Protein AF-F8V2U1-F1 (afdb_monomer_lite)

Foldseek 3Di:
DLVVQLVVCVVVVHHSVVSSVVVVVVCVVVCVVPDDPVCVVVVVVVVVVVVVVVVVVVVVVVVVVVVPDPDPDDVVVVVVVVVVVVVVVVVVVVVVVVVVD

Secondary structure (DSSP, 8-state):
-HHHHHHHHHHTTS-HHHHHHHHHHHHHHHHHHHS-HHHHHHHHHHHHHHHHHHHHHHHHHHHHHHHHS-----HHHHHHHHHHHHHHHHHHHHHHHHHH-

Sequence (101 aa):
MAYLAYLNAEIFHLSGILSITFCGITMKNYVEQNISAKSHTTIKYAMKMLASSSETIIFMFLGVSTIQSNHSWNTWFVILTILFCSIYRILGVLIFSAMCN

pLDDT: mean 87.75, std 7.85, range [63.66, 97.19]

Structure (mmCIF, N/CA/C/O backbone):
data_AF-F8V2U1-F1
#
_entry.id   AF-F8V2U1-F1
#
loop_
_atom_site.group_PDB
_atom_site.id
_atom_site.type_symbol
_atom_site.label_atom_id
_atom_site.label_alt_id
_atom_site.label_comp_id
_atom_site.label_asym_id
_atom_site.label_entity_id
_atom_site.label_seq_id
_atom_site.pdbx_PDB_ins_code
_atom_site.Cartn_x
_atom_site.Cartn_y
_atom_site.Cartn_z
_atom_site.occupancy
_atom_site.B_iso_or_equiv
_atom_site.auth_seq_id
_atom_site.auth_comp_id
_atom_site.auth_asym_id
_atom_site.auth_atom_id
_atom_site.pdbx_PDB_model_num
ATOM 1 N N . MET A 1 1 ? -0.967 -6.358 19.616 1.00 77.38 1 MET A N 1
ATOM 2 C CA . MET A 1 1 ? -1.563 -7.456 18.814 1.00 77.38 1 MET A CA 1
ATOM 3 C C . MET A 1 1 ? -1.132 -7.436 17.356 1.00 77.38 1 MET A C 1
ATOM 5 O O . MET A 1 1 ? -0.616 -8.446 16.908 1.00 77.38 1 MET A O 1
ATOM 9 N N . ALA A 1 2 ? -1.234 -6.309 16.647 1.00 84.88 2 ALA A N 1
ATOM 10 C CA . ALA A 1 2 ? -0.827 -6.202 15.239 1.00 84.88 2 ALA A CA 1
ATOM 11 C C . ALA A 1 2 ? 0.618 -6.693 14.950 1.00 84.88 2 ALA A C 1
ATOM 13 O O . ALA A 1 2 ? 0.825 -7.514 14.064 1.00 84.88 2 ALA A O 1
ATOM 14 N N . TYR A 1 3 ? 1.607 -6.275 15.751 1.00 89.25 3 TYR A N 1
ATOM 15 C CA . TYR A 1 3 ? 3.005 -6.712 15.585 1.00 89.25 3 TYR A CA 1
ATOM 16 C C . TYR A 1 3 ? 3.233 -8.202 15.903 1.00 89.25 3 TYR A C 1
ATOM 18 O O . TYR A 1 3 ? 4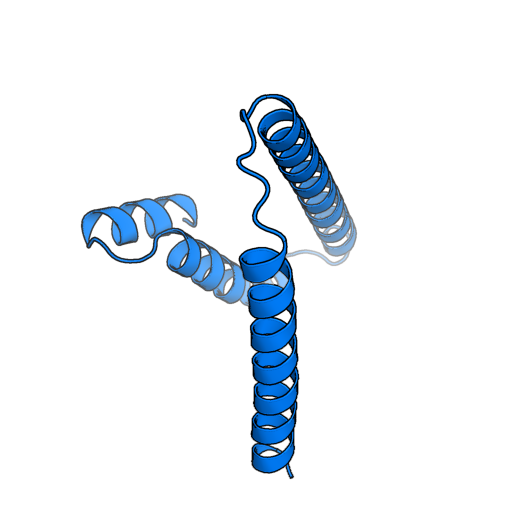.043 -8.858 15.261 1.00 89.25 3 TYR A O 1
ATOM 26 N N . LEU A 1 4 ? 2.472 -8.774 16.844 1.00 90.00 4 LEU A N 1
ATOM 27 C CA . LEU A 1 4 ? 2.529 -10.213 17.126 1.00 90.00 4 LEU A CA 1
ATOM 28 C C . LEU A 1 4 ? 1.978 -11.030 15.949 1.00 90.00 4 LEU A C 1
ATOM 30 O O . LEU A 1 4 ? 2.542 -12.064 15.613 1.00 90.00 4 LEU A O 1
ATOM 34 N N . ALA A 1 5 ? 0.917 -10.547 15.292 1.00 90.12 5 ALA A N 1
ATOM 35 C CA . ALA A 1 5 ? 0.379 -11.173 14.084 1.00 90.12 5 ALA A CA 1
ATOM 36 C C . ALA A 1 5 ? 1.375 -11.123 12.910 1.00 90.12 5 ALA A C 1
ATOM 38 O O . ALA A 1 5 ? 1.454 -12.078 12.138 1.00 90.12 5 ALA A O 1
ATOM 39 N N . TYR A 1 6 ? 2.158 -10.043 12.807 1.00 92.06 6 TYR A N 1
ATOM 40 C CA . TYR A 1 6 ? 3.264 -9.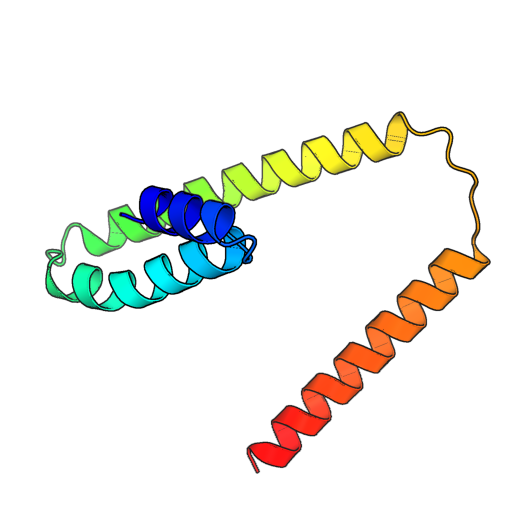931 11.854 1.00 92.06 6 TYR A CA 1
ATOM 41 C C . TYR A 1 6 ? 4.355 -10.970 12.135 1.00 92.06 6 TYR A C 1
ATOM 43 O O . TYR A 1 6 ? 4.690 -11.757 11.256 1.00 92.06 6 TYR A O 1
ATOM 51 N N . LEU A 1 7 ? 4.863 -11.016 13.373 1.00 93.19 7 LEU A N 1
ATOM 52 C CA . LEU A 1 7 ? 5.927 -11.947 13.757 1.00 93.19 7 LEU A CA 1
ATOM 53 C C . LEU A 1 7 ? 5.502 -13.406 13.585 1.00 93.19 7 LEU A C 1
ATOM 55 O O . LEU A 1 7 ? 6.277 -14.213 13.091 1.00 93.19 7 LEU A O 1
ATOM 59 N N . ASN A 1 8 ? 4.265 -13.742 13.952 1.00 91.38 8 ASN A N 1
ATOM 60 C CA . ASN A 1 8 ? 3.755 -15.096 13.781 1.00 91.38 8 ASN A CA 1
ATOM 61 C C . ASN A 1 8 ? 3.670 -15.483 12.295 1.00 91.38 8 ASN A C 1
ATOM 63 O O . ASN A 1 8 ? 4.055 -16.583 11.923 1.00 91.38 8 ASN A O 1
ATOM 67 N N . ALA A 1 9 ? 3.220 -14.569 11.430 1.00 91.94 9 ALA A N 1
ATOM 68 C CA . ALA A 1 9 ? 3.186 -14.812 9.989 1.00 91.94 9 ALA A CA 1
ATOM 69 C C . ALA A 1 9 ? 4.593 -14.997 9.393 1.00 91.94 9 ALA A C 1
ATOM 71 O O . ALA A 1 9 ? 4.785 -15.909 8.593 1.00 91.94 9 ALA A O 1
ATOM 72 N N . GLU A 1 10 ? 5.574 -14.207 9.835 1.00 91.56 10 GLU A N 1
ATOM 73 C CA . GLU A 1 10 ? 6.983 -14.368 9.448 1.00 91.56 10 GLU A CA 1
ATOM 74 C C . GLU A 1 10 ? 7.558 -15.724 9.887 1.00 91.56 10 GLU A C 1
ATOM 76 O O . GLU A 1 10 ? 8.227 -16.387 9.099 1.00 91.56 10 GLU A O 1
ATOM 81 N N . ILE A 1 11 ? 7.238 -16.194 11.101 1.00 93.88 11 ILE A N 1
ATOM 82 C CA . ILE A 1 11 ? 7.666 -17.518 11.598 1.00 93.88 11 ILE A CA 1
ATOM 83 C C . ILE A 1 11 ? 7.137 -18.653 10.705 1.00 93.88 11 ILE A C 1
ATOM 85 O O . ILE A 1 11 ? 7.813 -19.662 10.518 1.00 93.88 11 ILE A O 1
ATOM 89 N N . PHE A 1 12 ? 5.950 -18.484 10.121 1.00 89.75 12 PHE A N 1
ATOM 90 C CA . PHE A 1 12 ? 5.353 -19.444 9.190 1.00 89.75 12 PHE A CA 1
ATOM 91 C C . PHE A 1 12 ? 5.717 -19.197 7.715 1.00 89.75 12 PHE A C 1
ATOM 93 O O . PHE A 1 12 ? 5.124 -19.828 6.842 1.00 89.75 12 PHE A O 1
ATOM 100 N N . HIS A 1 13 ? 6.667 -18.300 7.411 1.00 89.88 13 HIS A N 1
ATOM 101 C CA . HIS A 1 13 ? 7.032 -17.893 6.042 1.00 89.88 13 HIS A CA 1
ATOM 102 C C . HIS A 1 13 ? 5.846 -17.380 5.194 1.00 89.88 13 HIS A C 1
ATOM 104 O O . HIS A 1 13 ? 5.861 -17.444 3.963 1.00 89.88 13 HIS A O 1
ATOM 110 N N . LEU A 1 14 ? 4.802 -16.863 5.844 1.00 88.88 14 LEU A N 1
ATOM 111 C CA . LEU A 1 14 ? 3.647 -16.224 5.213 1.00 88.88 14 LEU A CA 1
ATOM 112 C C . LEU A 1 14 ? 3.864 -14.706 5.139 1.00 88.88 14 LEU A C 1
ATOM 114 O O . LEU A 1 14 ? 4.745 -14.151 5.790 1.00 88.88 14 LEU A O 1
ATOM 118 N N . SER A 1 15 ? 3.038 -13.992 4.369 1.00 92.44 15 SER A N 1
ATOM 119 C CA . SER A 1 15 ? 3.188 -12.536 4.259 1.00 92.44 15 SER A CA 1
ATOM 120 C C . SER A 1 15 ? 2.810 -11.813 5.560 1.00 92.44 15 SER A C 1
ATOM 122 O O . SER A 1 15 ? 1.627 -11.651 5.885 1.00 92.44 15 SER A O 1
ATOM 124 N N . GLY A 1 16 ? 3.821 -11.308 6.274 1.00 91.94 16 GLY A N 1
ATOM 125 C CA . GLY A 1 16 ? 3.644 -10.502 7.483 1.00 91.94 16 GLY A CA 1
ATOM 126 C C . GLY A 1 16 ? 2.828 -9.229 7.250 1.00 91.94 16 GLY A C 1
ATOM 127 O O . GLY A 1 16 ? 1.990 -8.874 8.084 1.00 91.94 16 GLY A O 1
ATOM 128 N N . ILE A 1 17 ? 3.002 -8.576 6.091 1.00 92.56 17 ILE A N 1
ATOM 129 C CA . ILE A 1 17 ? 2.284 -7.337 5.748 1.00 92.56 17 ILE A CA 1
ATOM 130 C C . ILE A 1 17 ? 0.773 -7.582 5.616 1.00 92.56 17 ILE A C 1
ATOM 132 O O . ILE A 1 17 ? -0.031 -6.825 6.154 1.00 92.56 17 ILE A O 1
ATOM 136 N N . LEU A 1 18 ? 0.372 -8.679 4.967 1.00 92.50 18 LEU A N 1
ATOM 137 C CA . LEU A 1 18 ? -1.039 -9.029 4.806 1.00 92.50 18 LEU A CA 1
ATOM 138 C C . LEU A 1 18 ? -1.674 -9.405 6.152 1.00 92.50 18 LEU A C 1
ATOM 140 O O . LEU A 1 18 ? -2.790 -8.973 6.444 1.00 92.50 18 LEU A O 1
ATOM 144 N N . SER A 1 19 ? -0.944 -10.135 7.002 1.00 92.81 19 SER A N 1
ATOM 145 C CA . SER A 1 19 ? -1.391 -10.504 8.353 1.00 92.81 19 SER A CA 1
ATOM 146 C C . SER A 1 19 ? -1.675 -9.275 9.225 1.00 92.81 19 SER A C 1
ATOM 148 O O . SER A 1 19 ? -2.756 -9.152 9.812 1.00 92.81 19 SER A O 1
ATOM 150 N N . ILE A 1 20 ? -0.746 -8.310 9.268 1.00 93.56 20 ILE A N 1
ATOM 151 C CA . ILE A 1 20 ? -0.927 -7.095 10.073 1.00 93.56 20 ILE A CA 1
ATOM 152 C C . ILE A 1 20 ? -2.061 -6.209 9.536 1.00 93.56 20 ILE A C 1
ATOM 154 O O . ILE A 1 20 ? -2.821 -5.650 10.332 1.00 93.56 20 ILE A O 1
ATOM 158 N N . THR A 1 21 ? -2.246 -6.128 8.211 1.00 92.62 21 THR A N 1
ATOM 159 C CA . THR A 1 21 ? -3.372 -5.399 7.603 1.00 92.62 21 THR A CA 1
ATOM 160 C C . THR A 1 21 ? -4.711 -6.047 7.944 1.00 92.62 21 THR A C 1
ATOM 162 O O . THR A 1 21 ? -5.628 -5.351 8.382 1.00 92.62 21 THR A O 1
ATOM 165 N N . PHE A 1 22 ? -4.833 -7.370 7.816 1.00 91.06 22 PHE A N 1
ATOM 166 C CA . PHE A 1 22 ? -6.076 -8.081 8.127 1.00 91.06 22 PHE A CA 1
ATOM 167 C C . PHE A 1 22 ? -6.441 -7.980 9.614 1.00 91.06 22 PHE A C 1
ATOM 169 O O . PHE A 1 22 ? -7.598 -7.733 9.970 1.00 91.06 22 PHE A O 1
ATOM 176 N N . CYS A 1 23 ? -5.435 -8.075 10.489 1.00 91.12 23 CYS A N 1
ATOM 177 C CA . CYS A 1 23 ? -5.593 -7.821 11.918 1.00 91.12 23 CYS A CA 1
ATOM 178 C C . CYS A 1 23 ? -6.129 -6.399 12.168 1.00 91.12 23 CYS A C 1
ATOM 180 O O . CYS A 1 23 ? -7.092 -6.227 12.915 1.00 91.12 23 CYS A O 1
ATOM 182 N N . GLY A 1 24 ? -5.573 -5.388 11.491 1.00 90.00 24 GLY A N 1
ATOM 183 C CA . GLY A 1 24 ? -6.040 -3.999 11.558 1.00 90.00 24 GLY A CA 1
ATOM 184 C C . GLY A 1 24 ? -7.492 -3.809 11.106 1.00 90.00 24 GLY A C 1
ATOM 185 O O . GLY A 1 24 ? -8.263 -3.145 11.799 1.00 90.00 24 GLY A O 1
ATOM 186 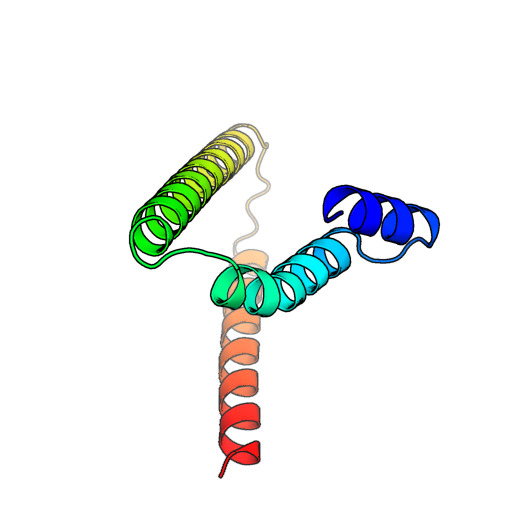N N . ILE A 1 25 ? -7.890 -4.430 9.990 1.00 90.62 25 ILE A N 1
ATOM 187 C CA . ILE A 1 25 ? -9.274 -4.388 9.478 1.00 90.62 25 ILE A CA 1
ATOM 188 C C . ILE A 1 25 ? -10.238 -5.007 10.492 1.00 90.62 25 ILE A C 1
ATOM 190 O O . ILE A 1 25 ? -11.277 -4.424 10.792 1.00 90.62 25 ILE A O 1
ATOM 194 N N . THR A 1 26 ? -9.877 -6.156 11.063 1.00 89.62 26 THR A N 1
ATOM 195 C CA . THR A 1 26 ? -10.713 -6.847 12.055 1.00 89.62 26 THR A CA 1
ATOM 196 C C . THR A 1 26 ? -10.869 -6.007 13.322 1.00 89.62 26 THR A C 1
ATOM 198 O O . THR A 1 26 ? -11.979 -5.845 13.827 1.00 89.62 26 THR A O 1
ATOM 201 N N . MET A 1 27 ? -9.776 -5.398 13.801 1.00 86.44 27 MET A N 1
ATOM 202 C CA . MET A 1 27 ? -9.781 -4.533 14.985 1.00 86.44 27 MET A CA 1
ATOM 203 C C . MET A 1 27 ? -10.624 -3.265 14.807 1.00 86.44 27 MET A C 1
ATOM 205 O O . MET A 1 27 ? -11.136 -2.754 15.801 1.00 86.44 27 MET A O 1
ATOM 209 N N . LYS A 1 28 ? -10.831 -2.778 13.575 1.00 83.88 28 LYS A N 1
ATOM 210 C CA . LYS A 1 28 ? -11.640 -1.578 13.309 1.00 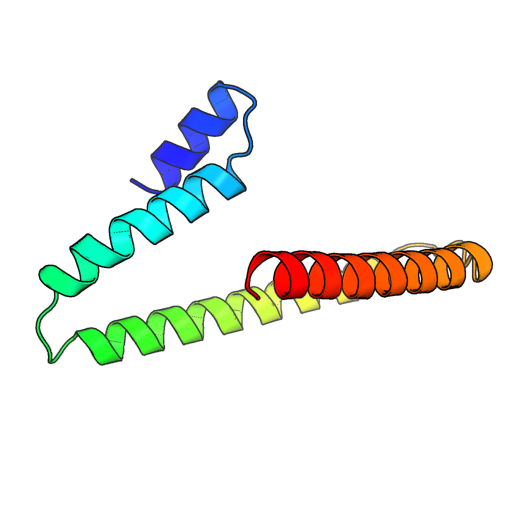83.88 28 LYS A CA 1
ATOM 211 C C . LYS A 1 28 ? -13.047 -1.669 13.915 1.00 83.88 28 LYS A C 1
ATOM 213 O O . LYS A 1 28 ? -13.469 -0.724 14.571 1.00 83.88 28 LYS A O 1
ATOM 218 N N . ASN A 1 29 ? -13.731 -2.807 13.772 1.00 81.38 29 ASN A N 1
ATOM 219 C CA . ASN A 1 29 ? -15.088 -2.990 14.310 1.00 81.38 29 ASN A CA 1
ATOM 220 C C . ASN A 1 29 ? -15.123 -2.920 15.848 1.00 81.38 29 ASN A C 1
ATOM 222 O O . ASN A 1 29 ? -16.026 -2.324 16.428 1.00 81.38 29 ASN A O 1
ATOM 226 N N . TYR A 1 30 ? -14.108 -3.474 16.519 1.00 81.75 30 TYR A N 1
ATOM 227 C CA . TYR A 1 30 ? -13.997 -3.425 17.983 1.00 81.75 30 TYR A CA 1
ATOM 228 C C . TYR A 1 30 ? -13.686 -2.017 18.496 1.00 81.75 30 TYR A C 1
ATOM 230 O O . TYR A 1 30 ? -14.168 -1.608 19.554 1.00 81.75 30 TYR A O 1
ATOM 238 N N . VAL A 1 31 ? -12.862 -1.287 17.746 1.00 79.06 31 VAL A N 1
ATOM 239 C CA . VAL A 1 31 ? -12.430 0.079 18.048 1.00 79.06 31 VAL A CA 1
ATOM 240 C C . VAL A 1 31 ? -13.593 1.063 17.872 1.00 79.06 31 VAL A C 1
ATOM 242 O O . VAL A 1 31 ? -13.775 1.932 18.721 1.00 79.06 31 VAL A O 1
ATOM 245 N N . GLU A 1 32 ? -14.431 0.888 16.847 1.00 75.94 32 GLU A N 1
ATOM 246 C CA . GLU A 1 32 ? -15.637 1.705 16.635 1.00 75.94 32 GLU A CA 1
ATOM 247 C C . GLU A 1 32 ? -16.693 1.507 17.736 1.00 75.94 32 GLU A C 1
ATOM 249 O O . GLU A 1 32 ? -17.349 2.472 18.118 1.00 75.94 32 GLU A O 1
ATOM 254 N N . GLN A 1 33 ? -16.821 0.302 18.303 1.00 74.44 33 GLN A N 1
ATOM 255 C CA . GLN A 1 33 ? -17.772 0.038 19.394 1.00 74.44 33 GLN A CA 1
ATOM 256 C C . GLN A 1 33 ? -17.278 0.470 20.783 1.00 74.44 33 GLN A C 1
ATOM 258 O O . GLN A 1 33 ? -18.097 0.778 21.645 1.00 74.44 33 GLN A O 1
ATOM 263 N N . ASN A 1 34 ? -15.962 0.506 21.021 1.00 74.75 34 ASN A N 1
ATOM 264 C CA . ASN A 1 34 ? -15.396 0.857 22.332 1.00 74.75 34 ASN A CA 1
ATOM 265 C C . ASN A 1 34 ? -15.027 2.343 22.492 1.00 74.75 34 ASN A C 1
ATOM 267 O O . ASN A 1 34 ? -14.767 2.788 23.610 1.00 74.75 34 ASN A O 1
ATOM 271 N N . ILE A 1 35 ? -14.970 3.131 21.413 1.00 76.31 35 ILE A N 1
ATOM 272 C CA . ILE A 1 35 ? -14.557 4.540 21.482 1.00 76.31 35 ILE A CA 1
ATOM 273 C C . ILE A 1 35 ? -15.747 5.479 21.713 1.00 76.31 35 ILE A C 1
ATOM 275 O O . ILE A 1 35 ? -16.729 5.483 20.978 1.00 76.31 35 ILE A O 1
ATOM 279 N N . SER A 1 36 ? -15.604 6.372 22.697 1.00 72.88 36 SER A N 1
ATOM 280 C CA . SER A 1 36 ? -16.532 7.485 22.934 1.00 72.88 36 SER A CA 1
ATOM 281 C C . SER A 1 36 ? -16.557 8.481 21.761 1.00 72.88 36 SER A C 1
ATOM 283 O O . SER A 1 36 ? -15.510 8.839 21.211 1.00 72.88 36 SER A O 1
ATOM 285 N N . ALA A 1 37 ? -17.743 9.012 21.436 1.00 67.69 37 ALA A N 1
ATOM 286 C CA . ALA A 1 37 ? -17.982 9.927 20.312 1.00 67.69 37 ALA A CA 1
ATOM 287 C C . ALA A 1 37 ? -17.057 11.163 20.281 1.00 67.69 37 ALA A C 1
ATOM 289 O O . ALA A 1 37 ? -16.760 11.679 19.205 1.00 67.69 37 ALA A O 1
ATOM 290 N N . LYS A 1 38 ? -16.545 11.619 21.436 1.00 69.88 38 LYS A N 1
ATOM 291 C CA . LYS A 1 38 ? -15.583 12.735 21.506 1.00 69.88 38 LYS A CA 1
ATOM 292 C C . LYS A 1 38 ? -14.168 12.387 21.019 1.00 69.88 38 LYS A C 1
ATOM 294 O O . LYS A 1 38 ? -13.451 13.290 20.606 1.00 69.88 38 LYS A O 1
ATOM 299 N N . SER A 1 39 ? -13.742 11.122 21.071 1.00 75.44 39 SER A N 1
ATOM 300 C CA . SER A 1 39 ? -12.363 10.705 20.739 1.00 75.44 39 SER A CA 1
ATOM 301 C C . SER A 1 39 ? -12.232 10.114 19.328 1.00 75.44 39 SER A C 1
ATOM 303 O O . SER A 1 39 ? -11.151 10.132 18.735 1.00 75.44 39 SER A O 1
ATOM 305 N N . HIS A 1 40 ? -13.349 9.666 18.745 1.00 77.88 40 HIS A N 1
ATOM 306 C CA . HIS A 1 40 ? -13.397 9.058 17.414 1.00 77.88 40 HIS A CA 1
ATOM 307 C C . HIS A 1 40 ? -12.773 9.949 16.327 1.00 77.88 40 HIS A C 1
ATOM 309 O O . HIS A 1 40 ? -11.966 9.495 15.512 1.00 77.88 40 HIS A O 1
ATOM 315 N N . THR A 1 41 ? -13.086 11.245 16.350 1.00 80.75 41 THR A N 1
ATOM 316 C CA . THR A 1 41 ? -12.589 12.202 15.361 1.00 80.75 41 THR A CA 1
ATOM 317 C C . THR A 1 41 ? -11.083 12.433 15.502 1.00 80.75 41 THR A C 1
ATOM 319 O O . THR A 1 41 ? -10.363 12.395 14.505 1.00 80.75 41 THR A O 1
ATOM 322 N N . THR A 1 42 ? -10.582 12.598 16.731 1.00 85.88 42 THR A N 1
ATOM 323 C CA . THR A 1 42 ? -9.153 12.818 17.006 1.00 85.88 42 THR A CA 1
ATOM 324 C C . THR A 1 42 ? -8.306 11.633 16.564 1.00 85.88 42 THR A C 1
ATOM 326 O O . THR A 1 42 ? -7.293 11.828 15.898 1.00 85.88 42 THR A O 1
ATOM 329 N N . ILE A 1 43 ? -8.738 10.403 16.862 1.00 87.06 43 ILE A N 1
ATOM 330 C CA . ILE A 1 43 ? -8.017 9.188 16.454 1.00 87.06 43 ILE A CA 1
ATOM 331 C C . ILE A 1 43 ? -8.001 9.064 14.929 1.00 87.06 43 ILE A C 1
ATOM 333 O O . ILE A 1 43 ? -6.952 8.796 14.347 1.00 87.06 43 ILE A O 1
ATOM 337 N N . LYS A 1 44 ? -9.124 9.330 14.254 1.00 84.50 44 LYS A N 1
ATOM 338 C CA . LYS A 1 44 ? -9.189 9.300 12.786 1.00 84.50 44 LYS A CA 1
ATOM 339 C C . LYS A 1 44 ? -8.234 10.309 12.145 1.00 84.50 44 LYS A C 1
ATOM 341 O O . LYS A 1 44 ? -7.530 9.960 11.197 1.00 84.50 44 LYS A O 1
ATOM 346 N N . TYR A 1 45 ? -8.190 11.539 12.656 1.00 89.81 45 TYR A N 1
ATOM 347 C CA . TYR A 1 45 ? -7.262 12.554 12.157 1.00 89.81 45 TYR A CA 1
ATOM 348 C C . TYR A 1 45 ? -5.807 12.200 12.468 1.00 89.81 45 TYR A C 1
ATOM 350 O O . TYR A 1 45 ? -4.979 12.280 11.567 1.00 89.81 45 TYR A O 1
ATOM 358 N N . ALA A 1 46 ? -5.496 11.733 13.679 1.00 92.31 46 ALA A N 1
ATOM 359 C CA . ALA A 1 46 ? -4.147 11.301 14.042 1.00 92.31 46 ALA A CA 1
ATOM 360 C C . ALA A 1 46 ? -3.646 10.165 13.136 1.00 92.31 46 ALA A C 1
ATOM 362 O O . ALA A 1 46 ? -2.551 10.254 12.586 1.00 92.31 46 ALA A O 1
ATOM 363 N N . MET A 1 47 ? -4.471 9.141 12.893 1.00 89.62 47 MET A N 1
ATOM 364 C CA . MET A 1 47 ? -4.126 8.039 11.988 1.00 89.62 47 MET A CA 1
ATOM 365 C C . MET A 1 47 ? -3.925 8.517 10.546 1.00 89.62 47 MET A C 1
ATOM 367 O O . MET A 1 47 ? -3.006 8.060 9.872 1.00 89.62 47 MET A O 1
ATOM 371 N N . LYS A 1 48 ? -4.735 9.475 10.074 1.00 91.75 48 LYS A N 1
ATOM 372 C CA . LYS A 1 48 ? -4.553 10.073 8.743 1.00 91.75 48 LYS A CA 1
ATOM 373 C C . LYS A 1 48 ? -3.260 10.889 8.643 1.00 91.75 48 LYS A C 1
ATOM 375 O O . LYS A 1 48 ? -2.576 10.801 7.627 1.00 91.75 48 LYS A O 1
ATOM 380 N N . MET A 1 49 ? -2.910 11.640 9.687 1.00 95.62 49 MET A N 1
ATOM 381 C CA . MET A 1 49 ? -1.650 12.388 9.753 1.00 95.62 49 MET A CA 1
ATOM 382 C C . MET A 1 49 ? -0.440 11.447 9.735 1.00 95.62 49 MET A C 1
ATOM 384 O O . MET A 1 49 ? 0.497 11.680 8.976 1.00 95.62 49 MET A O 1
ATOM 388 N N . LEU A 1 50 ? -0.480 10.355 10.506 1.00 94.75 50 LEU A N 1
ATOM 389 C CA . LEU A 1 50 ? 0.576 9.339 10.502 1.00 94.75 50 LEU A CA 1
ATOM 390 C C . LEU A 1 50 ? 0.716 8.669 9.132 1.00 94.75 50 LEU A C 1
ATOM 392 O O . LEU A 1 50 ? 1.830 8.552 8.633 1.00 94.75 50 LEU A O 1
ATOM 396 N N . ALA A 1 51 ? -0.397 8.300 8.491 1.00 93.69 51 ALA A N 1
ATOM 397 C CA . ALA A 1 51 ? -0.374 7.706 7.155 1.00 93.69 51 ALA A CA 1
ATOM 398 C C . ALA A 1 51 ? 0.262 8.647 6.115 1.00 93.69 51 ALA A C 1
ATOM 400 O O . ALA A 1 51 ? 1.136 8.225 5.361 1.00 93.69 51 ALA A O 1
ATOM 401 N N . SER A 1 52 ? -0.112 9.932 6.125 1.00 95.19 52 SER A N 1
ATOM 402 C CA . SER A 1 52 ? 0.471 10.941 5.228 1.00 95.19 52 SER A CA 1
ATOM 403 C C . SER A 1 52 ? 1.963 11.179 5.502 1.00 95.19 52 SER A C 1
ATOM 405 O O . SER A 1 52 ? 2.754 11.350 4.571 1.00 95.19 52 SER A O 1
ATOM 407 N N . SER A 1 53 ? 2.378 11.134 6.771 1.00 97.19 53 SER A N 1
ATOM 408 C CA . SER A 1 53 ? 3.792 11.213 7.143 1.00 97.19 53 SER A CA 1
ATOM 409 C C . SER A 1 53 ? 4.582 10.010 6.616 1.00 97.19 53 SER A C 1
ATOM 411 O O . SER A 1 53 ? 5.628 10.199 5.996 1.00 97.19 53 SER A O 1
ATOM 413 N N . SER A 1 54 ? 4.068 8.785 6.782 1.00 95.62 54 SER A N 1
ATOM 414 C CA . SER A 1 54 ? 4.700 7.569 6.252 1.00 95.62 54 SER A CA 1
ATOM 415 C C . SER A 1 54 ? 4.805 7.576 4.726 1.00 95.62 54 SER A C 1
ATOM 417 O O . SER A 1 54 ? 5.846 7.206 4.190 1.00 95.62 54 SER A O 1
ATOM 419 N N . GLU A 1 55 ? 3.772 8.043 4.022 1.00 94.19 55 GLU A N 1
ATOM 420 C CA . GLU A 1 55 ? 3.787 8.194 2.561 1.00 94.19 55 GLU A CA 1
ATOM 421 C C . GLU A 1 55 ? 4.899 9.148 2.099 1.00 94.19 55 GLU A C 1
ATOM 423 O O . GLU A 1 55 ? 5.677 8.815 1.205 1.00 94.19 55 GLU A O 1
ATOM 428 N N . THR A 1 56 ? 5.043 10.295 2.769 1.00 95.19 56 THR A N 1
ATOM 429 C CA . THR A 1 56 ? 6.102 11.274 2.468 1.00 95.19 56 THR A CA 1
ATOM 430 C C . THR A 1 56 ? 7.499 10.672 2.652 1.00 95.19 56 THR A C 1
ATOM 432 O O . THR A 1 56 ? 8.385 10.891 1.825 1.00 95.19 56 THR A O 1
ATOM 435 N N . ILE A 1 57 ? 7.695 9.873 3.706 1.00 96.19 57 ILE A N 1
ATOM 436 C CA . ILE A 1 57 ? 8.966 9.187 3.977 1.00 96.19 57 ILE A CA 1
ATOM 437 C C . ILE A 1 57 ? 9.283 8.175 2.867 1.00 96.19 57 ILE A C 1
ATOM 439 O O . ILE A 1 57 ? 10.399 8.169 2.348 1.00 96.19 57 ILE A O 1
ATOM 443 N N . ILE A 1 58 ? 8.310 7.352 2.462 1.00 95.44 58 ILE A N 1
ATOM 444 C CA . ILE A 1 58 ? 8.491 6.360 1.389 1.00 95.44 58 ILE A CA 1
ATOM 445 C C . ILE A 1 58 ? 8.858 7.050 0.070 1.00 95.44 58 ILE A C 1
ATOM 447 O O . ILE A 1 58 ? 9.804 6.627 -0.597 1.00 95.44 58 ILE A O 1
ATOM 451 N N . PHE A 1 59 ? 8.165 8.132 -0.294 1.00 93.00 59 PHE A N 1
ATOM 452 C CA . PHE A 1 59 ? 8.483 8.885 -1.510 1.00 93.00 59 PHE A CA 1
ATOM 453 C C . PHE A 1 59 ? 9.873 9.518 -1.470 1.00 93.00 59 PHE A C 1
ATOM 455 O O . PHE A 1 59 ? 10.585 9.479 -2.474 1.00 93.00 59 PHE A O 1
ATOM 462 N N . MET A 1 60 ? 10.290 10.053 -0.319 1.00 94.38 60 MET A N 1
ATOM 463 C CA . MET A 1 60 ? 11.643 10.581 -0.143 1.00 94.38 60 MET A CA 1
ATOM 464 C C . MET A 1 60 ? 12.700 9.491 -0.379 1.00 94.38 60 MET A C 1
ATOM 466 O O . MET A 1 60 ? 13.645 9.718 -1.135 1.00 94.38 60 MET A O 1
ATOM 470 N N . PHE A 1 61 ? 12.521 8.296 0.197 1.00 92.81 61 PHE A N 1
ATOM 471 C CA . PHE A 1 61 ? 13.437 7.169 -0.016 1.00 92.81 61 PHE A CA 1
ATOM 472 C C . PHE A 1 61 ? 13.487 6.722 -1.480 1.00 92.81 61 PHE A C 1
ATOM 474 O O . PHE A 1 61 ? 14.577 6.587 -2.033 1.00 92.81 61 PHE A O 1
ATOM 481 N N . LEU A 1 62 ? 12.330 6.555 -2.130 1.00 92.56 62 LEU A N 1
ATOM 482 C CA . LEU A 1 62 ? 12.258 6.192 -3.550 1.00 92.56 62 LEU A CA 1
ATOM 483 C C . LEU A 1 62 ? 12.973 7.218 -4.446 1.00 92.56 62 LEU A C 1
ATOM 485 O O . LEU A 1 62 ? 13.691 6.834 -5.372 1.00 92.56 62 LEU A O 1
ATOM 489 N N . GLY A 1 63 ? 12.822 8.514 -4.155 1.00 90.44 63 GLY A N 1
ATOM 490 C CA . GLY A 1 63 ? 13.502 9.589 -4.881 1.00 90.44 63 GLY A CA 1
ATOM 491 C C . GLY A 1 63 ? 15.025 9.505 -4.762 1.00 90.44 63 GLY A C 1
ATOM 492 O O . GLY A 1 63 ? 15.725 9.522 -5.775 1.00 90.44 63 GLY A O 1
ATOM 493 N N . VAL A 1 64 ? 15.545 9.328 -3.544 1.00 90.25 64 VAL A N 1
ATOM 494 C CA . VAL A 1 64 ? 16.992 9.177 -3.303 1.00 90.25 64 VAL A CA 1
ATOM 495 C C . VAL A 1 64 ? 17.544 7.922 -3.990 1.00 90.25 64 VAL A C 1
ATOM 497 O O . VAL A 1 64 ? 18.575 7.994 -4.661 1.00 90.25 64 VAL A O 1
ATOM 500 N N . SER A 1 65 ? 16.843 6.785 -3.902 1.00 87.62 65 SER A N 1
ATOM 501 C CA . SER A 1 65 ? 17.250 5.541 -4.575 1.00 87.62 65 SER A CA 1
ATOM 502 C C . SER A 1 65 ? 17.305 5.676 -6.098 1.00 87.62 65 SER A C 1
ATOM 504 O O . SER A 1 65 ? 18.165 5.069 -6.736 1.00 87.62 65 SER A O 1
ATOM 506 N N . THR A 1 66 ? 16.425 6.492 -6.683 1.00 84.38 66 THR A N 1
ATOM 507 C CA . THR A 1 66 ? 16.395 6.741 -8.132 1.00 84.38 66 THR A CA 1
ATOM 508 C C . THR A 1 66 ? 17.612 7.542 -8.598 1.00 84.38 66 THR A C 1
ATOM 510 O O . THR A 1 66 ? 18.168 7.241 -9.649 1.00 84.38 66 THR A O 1
ATOM 513 N N . ILE A 1 67 ? 18.058 8.528 -7.813 1.00 82.31 67 ILE A N 1
ATOM 514 C CA . ILE A 1 67 ? 19.196 9.397 -8.162 1.00 82.31 67 ILE A CA 1
ATOM 515 C C . ILE A 1 67 ? 20.536 8.661 -8.009 1.00 82.31 67 ILE A C 1
ATOM 517 O O . ILE A 1 67 ? 21.457 8.888 -8.788 1.00 82.31 67 ILE A O 1
ATOM 521 N N . GLN A 1 68 ? 20.659 7.785 -7.007 1.00 75.06 68 GLN A N 1
ATOM 522 C CA . GLN A 1 68 ? 21.925 7.112 -6.700 1.00 75.06 68 GLN A CA 1
ATOM 523 C C . GLN A 1 68 ? 22.205 5.870 -7.566 1.00 75.06 68 GLN A C 1
ATOM 525 O O . GLN A 1 68 ? 23.358 5.451 -7.693 1.00 75.06 68 GLN A O 1
ATOM 530 N N . SER A 1 69 ? 21.184 5.257 -8.165 1.00 72.75 69 SER A N 1
ATOM 531 C CA . SER A 1 69 ? 21.373 4.068 -9.000 1.00 72.75 69 SER A CA 1
ATOM 532 C C . SER A 1 69 ? 21.945 4.448 -10.375 1.00 72.75 69 SER A C 1
ATOM 534 O O . SER A 1 69 ? 21.367 5.278 -11.072 1.00 72.75 69 SER A O 1
ATOM 536 N N . ASN A 1 70 ? 23.065 3.833 -10.791 1.00 64.44 70 ASN A N 1
ATOM 537 C CA . ASN A 1 70 ? 23.580 3.926 -12.168 1.00 64.44 70 ASN A CA 1
ATOM 538 C C . ASN A 1 70 ? 22.573 3.252 -13.115 1.00 64.44 70 ASN A C 1
ATOM 540 O O . ASN A 1 70 ? 22.628 2.048 -13.371 1.00 64.44 70 ASN A O 1
ATOM 544 N N . HIS A 1 71 ? 21.587 4.025 -13.559 1.00 63.66 71 HIS A N 1
ATOM 545 C CA . HIS A 1 71 ? 20.406 3.512 -14.229 1.00 63.66 71 HIS A CA 1
ATOM 546 C C . HIS A 1 71 ? 20.735 3.129 -15.679 1.00 63.66 71 HIS A C 1
ATOM 548 O O . HIS A 1 71 ? 20.933 3.993 -16.534 1.00 63.66 71 HIS A O 1
ATOM 554 N N . SER A 1 72 ? 20.770 1.827 -15.975 1.00 71.06 72 SER A N 1
ATOM 555 C CA . SER A 1 72 ? 20.782 1.325 -17.353 1.00 71.06 72 SER A CA 1
ATOM 556 C C . SER A 1 72 ? 19.400 1.556 -17.970 1.00 71.06 72 SER A C 1
ATOM 558 O O . SER A 1 72 ? 18.503 0.719 -17.898 1.00 71.06 72 SER A O 1
ATOM 560 N N . TRP A 1 73 ? 19.205 2.755 -18.520 1.00 72.50 73 TRP A N 1
ATOM 561 C CA . TRP A 1 73 ? 17.916 3.202 -19.040 1.00 72.50 73 TRP A CA 1
ATOM 562 C C . TRP A 1 73 ? 17.457 2.327 -20.210 1.00 72.50 73 TRP A C 1
ATOM 564 O O . TRP A 1 73 ? 17.956 2.440 -21.330 1.00 72.50 73 TRP A O 1
ATOM 574 N N . ASN A 1 74 ? 16.475 1.462 -19.956 1.00 82.19 74 ASN A N 1
ATOM 575 C CA . ASN A 1 74 ? 15.844 0.639 -20.979 1.00 82.19 74 ASN A CA 1
ATOM 576 C C . ASN A 1 74 ? 14.410 1.122 -21.229 1.00 82.19 74 ASN A C 1
ATOM 578 O O . ASN A 1 74 ? 13.452 0.658 -20.608 1.00 82.19 74 ASN A O 1
ATOM 582 N N . THR A 1 75 ? 14.261 2.063 -22.164 1.00 84.44 75 THR A N 1
ATOM 583 C CA . THR A 1 75 ? 12.965 2.657 -22.533 1.00 84.44 75 THR A CA 1
ATOM 584 C C . THR A 1 75 ? 11.940 1.605 -22.963 1.00 84.44 75 THR A C 1
ATOM 586 O O . THR A 1 75 ? 10.752 1.749 -22.683 1.00 84.44 75 THR A O 1
ATOM 589 N N . TRP A 1 76 ? 12.391 0.526 -23.613 1.00 87.94 76 TRP A N 1
ATOM 590 C CA . TRP A 1 76 ? 11.514 -0.551 -24.069 1.00 87.94 76 TRP A CA 1
ATOM 591 C C . TRP A 1 76 ? 10.866 -1.287 -22.893 1.00 87.94 76 TRP A C 1
ATOM 593 O O . TRP A 1 76 ? 9.651 -1.482 -22.880 1.00 87.94 76 TRP A O 1
ATOM 603 N N . PHE A 1 77 ? 11.650 -1.619 -21.864 1.00 88.06 77 PHE A N 1
ATOM 604 C CA . PHE A 1 77 ? 11.140 -2.249 -20.645 1.00 88.06 77 PHE A CA 1
ATOM 605 C C . PHE A 1 77 ? 10.137 -1.352 -19.903 1.00 88.06 77 PHE A C 1
ATOM 607 O O . PHE A 1 77 ? 9.101 -1.831 -19.437 1.00 88.06 77 PHE A O 1
ATOM 614 N N . VAL A 1 78 ? 10.396 -0.041 -19.846 1.00 89.31 78 VAL A N 1
ATOM 615 C CA . VAL A 1 78 ? 9.495 0.931 -19.202 1.00 89.31 78 VAL A CA 1
ATOM 616 C C . VAL A 1 78 ? 8.150 1.012 -19.930 1.00 89.31 78 VAL A C 1
ATOM 618 O O . VAL A 1 78 ? 7.103 0.878 -19.297 1.00 89.31 78 VAL A O 1
ATOM 621 N N . ILE A 1 79 ? 8.159 1.169 -21.259 1.00 91.81 79 ILE A N 1
ATOM 622 C CA . ILE A 1 79 ? 6.932 1.255 -22.072 1.00 91.81 79 ILE A CA 1
ATOM 623 C C . ILE A 1 79 ? 6.101 -0.026 -21.947 1.00 91.81 79 ILE A C 1
ATOM 625 O O . ILE A 1 79 ? 4.890 0.035 -21.728 1.00 91.81 79 ILE A O 1
ATOM 629 N N . LEU A 1 80 ? 6.753 -1.185 -22.038 1.00 91.75 80 LEU A N 1
ATOM 630 C CA . LEU A 1 80 ? 6.109 -2.491 -21.921 1.00 91.75 80 LEU A CA 1
ATOM 631 C C . LEU A 1 80 ? 5.462 -2.683 -20.537 1.00 91.75 80 LEU A C 1
ATOM 633 O O . LEU A 1 80 ? 4.327 -3.147 -20.442 1.00 91.75 80 LEU A O 1
ATOM 637 N N . THR A 1 81 ? 6.139 -2.253 -19.468 1.00 92.81 81 THR A N 1
ATOM 638 C CA . THR A 1 81 ? 5.607 -2.302 -18.094 1.00 92.81 81 THR A CA 1
ATOM 639 C C . THR A 1 81 ? 4.376 -1.408 -17.928 1.00 92.81 81 THR A C 1
ATOM 641 O O . THR A 1 81 ? 3.379 -1.835 -17.342 1.00 92.81 81 THR A O 1
ATOM 644 N N . ILE A 1 82 ? 4.401 -0.187 -18.477 1.00 94.06 82 ILE A N 1
ATOM 645 C CA . ILE A 1 82 ? 3.256 0.740 -18.439 1.00 94.06 82 ILE A CA 1
ATOM 646 C C . ILE A 1 82 ? 2.055 0.139 -19.180 1.00 94.06 82 ILE A C 1
ATOM 648 O O . ILE A 1 82 ? 0.934 0.165 -18.664 1.00 94.06 82 ILE A O 1
ATOM 652 N N . LEU A 1 83 ? 2.284 -0.440 -20.362 1.00 94.81 83 LEU A N 1
ATOM 653 C CA . LEU A 1 83 ? 1.237 -1.065 -21.167 1.00 94.81 83 LEU A CA 1
ATOM 654 C C . LEU A 1 83 ? 0.610 -2.263 -20.443 1.00 94.81 83 LEU A C 1
ATOM 656 O O . LEU A 1 83 ? -0.614 -2.323 -20.320 1.00 94.81 83 LEU A O 1
ATOM 660 N N . PHE A 1 84 ? 1.421 -3.176 -19.900 1.00 94.00 84 PHE A N 1
ATOM 661 C CA . PHE A 1 84 ? 0.905 -4.333 -19.162 1.00 94.00 84 PHE A CA 1
ATOM 662 C C . PHE A 1 84 ? 0.151 -3.939 -17.888 1.00 94.00 84 PHE A C 1
ATOM 664 O O . PHE A 1 84 ? -0.914 -4.495 -17.619 1.00 94.00 84 PHE A O 1
ATOM 671 N N . CYS A 1 85 ? 0.643 -2.948 -17.140 1.00 94.38 85 CYS A N 1
ATOM 672 C CA . CYS A 1 85 ? -0.046 -2.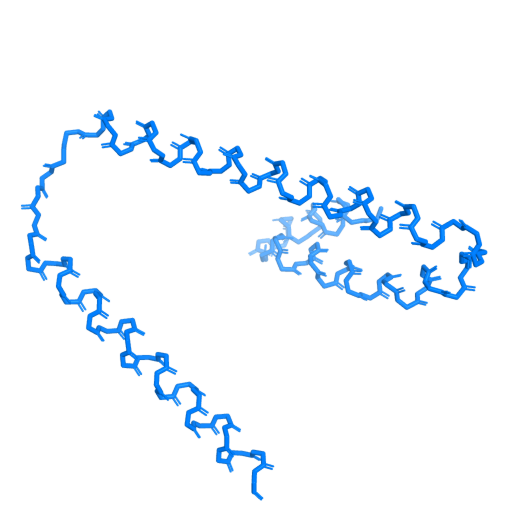430 -15.957 1.00 94.38 85 CYS A CA 1
ATOM 673 C C . CYS A 1 85 ? -1.419 -1.831 -16.313 1.00 94.38 85 CYS A C 1
ATOM 675 O O . CYS A 1 85 ? -2.415 -2.099 -15.636 1.00 94.38 85 CYS A O 1
ATOM 677 N N . SER A 1 86 ? -1.495 -1.074 -17.413 1.00 94.56 86 SER A N 1
ATOM 678 C CA . SER A 1 86 ? -2.747 -0.482 -17.895 1.00 94.56 86 SER A CA 1
ATOM 679 C C . SER A 1 86 ? -3.766 -1.548 -18.315 1.00 94.56 86 SER A C 1
ATOM 681 O O . SER A 1 86 ? -4.915 -1.510 -17.871 1.00 94.56 86 SER A O 1
ATOM 683 N N . ILE A 1 87 ? -3.340 -2.552 -19.092 1.00 95.62 87 ILE A N 1
ATOM 684 C CA . ILE A 1 87 ? -4.210 -3.662 -19.517 1.00 95.62 87 ILE A CA 1
ATOM 685 C C . ILE A 1 87 ? -4.729 -4.440 -18.306 1.00 95.62 87 ILE A C 1
ATOM 687 O O . ILE A 1 87 ? -5.934 -4.673 -18.206 1.00 95.62 87 ILE A O 1
ATOM 691 N N . TYR A 1 88 ? -3.851 -4.801 -17.363 1.00 94.44 88 TYR A N 1
ATOM 692 C CA . TYR A 1 88 ? -4.247 -5.517 -16.147 1.00 94.44 88 TYR A CA 1
ATOM 693 C C . TYR A 1 88 ? -5.295 -4.737 -15.343 1.00 94.44 88 TYR A C 1
ATOM 695 O O . TYR A 1 88 ? -6.283 -5.309 -14.884 1.00 94.44 88 TYR A O 1
ATOM 703 N N . ARG A 1 89 ? -5.129 -3.414 -15.228 1.00 93.38 89 ARG A N 1
ATOM 704 C CA . ARG A 1 89 ? -6.090 -2.547 -14.538 1.00 93.38 89 ARG A CA 1
ATOM 705 C C . ARG A 1 89 ? -7.455 -2.531 -15.226 1.00 93.38 89 ARG A C 1
ATOM 707 O O . ARG A 1 89 ? -8.467 -2.632 -14.538 1.00 93.38 89 ARG A O 1
ATOM 714 N N . ILE A 1 90 ? -7.492 -2.410 -16.553 1.00 94.56 90 ILE A N 1
ATOM 715 C CA . ILE A 1 90 ? -8.748 -2.388 -17.318 1.00 94.56 90 ILE A CA 1
ATOM 716 C C . ILE A 1 90 ? -9.470 -3.733 -17.187 1.00 94.56 90 ILE A C 1
ATOM 718 O O . ILE A 1 90 ? -10.651 -3.757 -16.850 1.00 94.56 90 ILE A O 1
ATOM 722 N N . LEU A 1 91 ? -8.758 -4.848 -17.378 1.00 94.75 91 LEU A N 1
ATOM 723 C CA . LEU A 1 91 ? -9.327 -6.190 -17.228 1.00 94.75 91 LEU A CA 1
ATOM 724 C C . LEU A 1 91 ? -9.864 -6.426 -15.813 1.00 94.75 91 LEU A C 1
ATOM 726 O O . LEU A 1 91 ? -10.986 -6.901 -15.667 1.00 94.75 91 LEU A O 1
ATOM 730 N N . GLY A 1 92 ? -9.109 -6.047 -14.777 1.00 91.81 92 GLY A N 1
ATOM 731 C CA . GLY A 1 92 ? -9.538 -6.202 -13.386 1.00 91.81 92 GLY A CA 1
ATOM 732 C C . GLY A 1 92 ? -10.835 -5.450 -13.073 1.00 91.81 92 GLY A C 1
ATOM 733 O O . GLY A 1 92 ? -11.734 -6.011 -12.449 1.00 91.81 92 GLY A O 1
ATOM 734 N N . VAL A 1 93 ? -10.969 -4.208 -13.550 1.00 93.31 93 VAL A N 1
ATOM 735 C CA . VAL A 1 93 ? -12.193 -3.409 -13.358 1.00 93.31 93 VAL A CA 1
ATOM 736 C C . VAL A 1 93 ? -13.370 -3.989 -14.145 1.00 93.31 93 VAL A C 1
ATOM 738 O O . VAL A 1 93 ? -14.468 -4.071 -13.601 1.00 93.31 93 VAL A O 1
ATOM 741 N N . LEU A 1 94 ? -13.158 -4.423 -15.391 1.00 92.69 94 LEU A N 1
ATOM 742 C CA . LEU A 1 94 ? -14.217 -5.015 -16.216 1.00 92.69 94 LEU A CA 1
ATOM 743 C C . LEU A 1 94 ? -14.730 -6.334 -15.635 1.00 92.69 94 LEU A C 1
ATOM 745 O O . LEU A 1 94 ? -15.940 -6.517 -15.541 1.00 92.69 94 LEU A O 1
ATOM 749 N N . ILE A 1 95 ? -13.832 -7.225 -15.204 1.00 94.12 95 ILE A N 1
ATOM 750 C CA . ILE A 1 95 ? -14.207 -8.500 -14.576 1.00 94.12 95 ILE A CA 1
ATOM 751 C C . ILE A 1 95 ? -14.992 -8.237 -13.291 1.00 94.12 95 ILE A C 1
ATOM 753 O O . ILE A 1 95 ? -16.063 -8.808 -13.104 1.00 94.12 95 ILE A O 1
ATOM 757 N N . PHE A 1 96 ? -14.505 -7.338 -12.429 1.00 90.00 96 PHE A N 1
ATOM 758 C CA . PHE A 1 96 ? -15.198 -7.010 -11.184 1.00 90.00 96 PHE A CA 1
ATOM 759 C C . PHE A 1 96 ? -16.577 -6.385 -11.441 1.00 90.00 96 PHE A C 1
ATOM 761 O O . PHE A 1 96 ? -17.559 -6.771 -10.813 1.00 90.00 96 PHE A O 1
ATOM 768 N N . SER A 1 97 ? -16.677 -5.473 -12.412 1.00 91.44 97 SER A N 1
ATOM 769 C CA . SER A 1 97 ? -17.949 -4.858 -12.800 1.00 91.44 97 SER A CA 1
ATOM 770 C C . SER A 1 97 ? -18.932 -5.865 -13.400 1.00 91.44 97 SER A C 1
ATOM 772 O O . SER A 1 97 ? -20.124 -5.751 -13.138 1.00 91.44 97 SER A O 1
ATOM 774 N N . ALA A 1 98 ? -18.459 -6.838 -14.184 1.00 91.94 98 ALA A N 1
ATOM 775 C CA . ALA A 1 98 ? -19.297 -7.884 -14.767 1.00 91.94 98 ALA A CA 1
ATOM 776 C C . ALA A 1 98 ? -19.773 -8.907 -13.726 1.00 91.94 98 ALA A C 1
ATOM 778 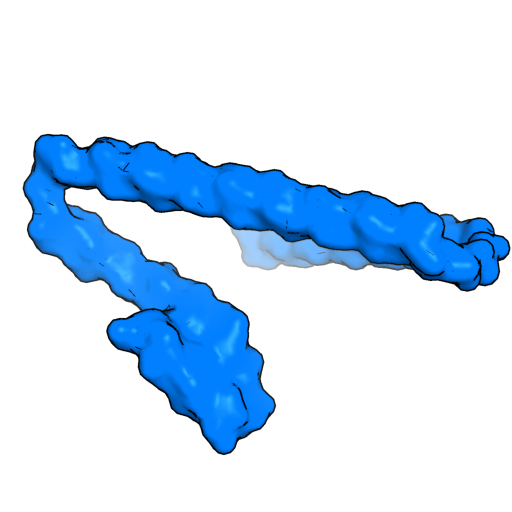O O . ALA A 1 98 ? -20.875 -9.419 -13.843 1.00 91.94 98 ALA A O 1
ATOM 779 N N . MET A 1 99 ? -18.972 -9.200 -12.697 1.00 90.19 99 MET A N 1
ATOM 780 C CA . MET A 1 99 ? -19.396 -10.071 -11.592 1.00 90.19 99 MET A CA 1
ATOM 781 C C . MET A 1 99 ? -20.442 -9.414 -10.681 1.00 90.19 99 MET A C 1
ATOM 783 O O . MET A 1 99 ? -21.226 -10.119 -10.052 1.00 90.19 99 MET A O 1
ATOM 787 N N . CYS A 1 100 ? -20.427 -8.083 -10.565 1.00 84.62 100 CYS A N 1
ATOM 788 C CA . CYS A 1 100 ? -21.363 -7.333 -9.724 1.00 84.62 100 CYS A CA 1
ATOM 789 C C . CYS A 1 100 ? -22.699 -6.980 -10.403 1.00 84.62 100 CYS A C 1
ATOM 791 O O . CYS A 1 100 ? -23.603 -6.548 -9.689 1.00 84.62 100 CYS A O 1
ATOM 793 N N . ASN A 1 101 ? -22.814 -7.116 -11.729 1.00 74.62 101 ASN A N 1
ATOM 794 C CA . ASN A 1 101 ? -24.031 -6.832 -12.499 1.00 74.62 101 ASN A CA 1
ATOM 795 C C . ASN A 1 101 ? -24.745 -8.120 -12.913 1.00 74.62 101 ASN A C 1
ATOM 797 O O . ASN A 1 101 ? -25.910 -8.299 -12.506 1.00 74.62 101 ASN A O 1
#

InterPro domains:
  IPR006153 Cation/H+ exchanger, transmembrane domain [PF00999] (1-99)
  IPR018422 Cation/H+ exchanger, CPA1 family [PTHR10110] (1-101)

Organism: Metacarcinus magister (NCBI:txid29965)

Radius of gyration: 19.92 Å; chains: 1; bounding box: 48×32×47 Å